Protein AF-A0A5R8MC84-F1 (afdb_monomer)

InterPro domains:
  IPR007759 ASXL, HARE-HTH domain [PF05066] (4-51)
  IPR007759 ASXL, HARE-HTH domain [PS51913] (2-51)

Foldseek 3Di:
DDLLVVQLVVQCVVVVDDDDLVVSQVVCVVVVSDDDPDPCSSVVSVVVVVD

Organism: NCBI:txid1882343

pLDDT: mean 82.58, std 7.79, range [55.25, 90.12]

Secondary structure (DSSP, 8-state):
--HHHHHHHHHHHHH-S---HHHHHHHHHHTTS----SS-HHHHHHHHHH-

Mean predicted aligned error: 4.71 Å

Radius of gyration: 9.72 Å; Cα contacts (8 Å, |Δi|>4): 38; chains: 1; bounding box: 18×20×26 Å

Structure (mmCIF, N/CA/C/O backbone):
data_AF-A0A5R8MC84-F1
#
_entry.id   AF-A0A5R8MC84-F1
#
loop_
_atom_site.group_PDB
_atom_site.id
_atom_site.type_symbol
_atom_site.label_atom_id
_atom_site.label_alt_id
_atom_site.label_comp_id
_atom_site.label_asym_id
_atom_site.label_entity_id
_atom_site.label_seq_id
_atom_site.pdbx_PDB_ins_code
_atom_site.Cartn_x
_atom_site.Cartn_y
_atom_site.Cartn_z
_atom_site.occupancy
_atom_site.B_iso_or_equiv
_atom_site.auth_seq_id
_atom_site.auth_comp_id
_atom_site.auth_asym_id
_atom_site.auth_atom_id
_atom_site.pdbx_PDB_model_num
ATOM 1 N N . MET A 1 1 ? -7.188 16.426 -4.473 1.00 55.25 1 MET A N 1
ATOM 2 C CA . MET A 1 1 ? -6.952 15.236 -3.627 1.00 55.25 1 MET A CA 1
ATOM 3 C C . MET A 1 1 ? -6.425 14.135 -4.534 1.00 55.25 1 MET A C 1
ATOM 5 O O . MET A 1 1 ? -7.092 13.826 -5.513 1.00 55.25 1 MET A O 1
ATOM 9 N N . ASN A 1 2 ? -5.204 13.639 -4.309 1.00 72.19 2 ASN A N 1
ATOM 10 C CA . ASN A 1 2 ? -4.573 12.696 -5.239 1.00 72.19 2 ASN A CA 1
ATOM 11 C C . ASN A 1 2 ? -5.231 11.320 -5.131 1.00 72.19 2 ASN A C 1
ATOM 13 O O . ASN A 1 2 ? -5.328 10.760 -4.039 1.00 72.19 2 ASN A O 1
ATOM 17 N N . LYS A 1 3 ? -5.658 10.783 -6.281 1.00 80.00 3 LYS A N 1
ATOM 18 C CA . LYS A 1 3 ? -6.353 9.491 -6.420 1.00 80.00 3 LYS A CA 1
ATOM 19 C C . LYS A 1 3 ? -5.611 8.371 -5.676 1.00 80.00 3 LYS A C 1
ATOM 21 O O . LYS A 1 3 ? -6.231 7.607 -4.955 1.00 80.00 3 LYS A O 1
ATOM 26 N N . PHE A 1 4 ? -4.276 8.386 -5.729 1.00 82.75 4 PHE A N 1
ATOM 27 C CA . PHE A 1 4 ? -3.398 7.467 -4.997 1.00 82.75 4 PHE A CA 1
ATOM 28 C C . PHE A 1 4 ? -3.599 7.492 -3.476 1.00 82.75 4 PHE A C 1
ATOM 30 O O . PHE A 1 4 ? -3.840 6.441 -2.891 1.00 82.75 4 PHE A O 1
ATOM 37 N N . LYS A 1 5 ? -3.549 8.669 -2.832 1.00 83.19 5 LYS A N 1
ATOM 38 C CA . LYS A 1 5 ? -3.750 8.793 -1.375 1.00 83.19 5 LYS A CA 1
ATOM 39 C C . LYS A 1 5 ? -5.159 8.351 -0.978 1.00 83.19 5 LYS A C 1
ATOM 41 O O . LYS A 1 5 ? -5.317 7.633 0.001 1.00 83.19 5 LYS A O 1
ATOM 46 N N . SER A 1 6 ? -6.180 8.732 -1.745 1.00 87.62 6 SER A N 1
ATOM 47 C CA . SER A 1 6 ? -7.568 8.347 -1.454 1.00 87.62 6 SER A CA 1
ATOM 48 C C . SER A 1 6 ? -7.798 6.840 -1.570 1.00 87.62 6 SER A C 1
ATOM 50 O O . SER A 1 6 ? -8.410 6.256 -0.676 1.00 87.62 6 SER A O 1
ATOM 52 N N . SER A 1 7 ? -7.275 6.205 -2.620 1.00 88.38 7 SER A N 1
ATOM 53 C CA . SER A 1 7 ? -7.358 4.753 -2.784 1.00 88.38 7 SER A CA 1
ATOM 54 C C . SER A 1 7 ? -6.551 4.035 -1.705 1.00 88.38 7 SER A C 1
ATOM 56 O O . SER A 1 7 ? -7.060 3.097 -1.103 1.00 88.38 7 SER A O 1
ATOM 58 N N . ALA A 1 8 ? -5.358 4.534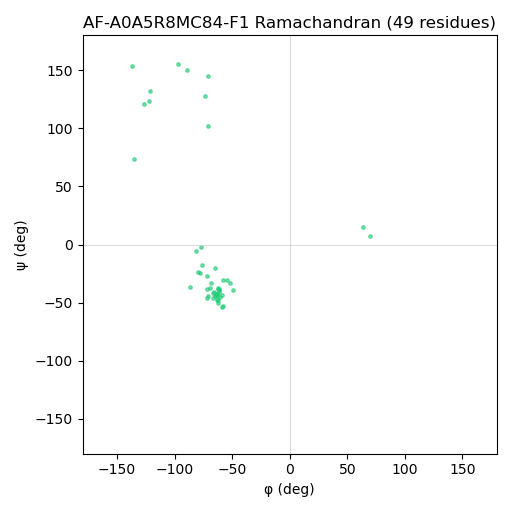 -1.363 1.00 86.00 8 ALA A N 1
ATOM 59 C CA . ALA A 1 8 ? -4.540 3.970 -0.294 1.00 86.00 8 ALA A CA 1
ATOM 60 C C . ALA A 1 8 ? -5.233 4.008 1.072 1.00 86.00 8 ALA A C 1
ATOM 62 O O . ALA A 1 8 ? -5.274 3.003 1.772 1.00 86.00 8 ALA A O 1
ATOM 63 N N . ILE A 1 9 ? -5.843 5.142 1.424 1.00 88.06 9 ILE A N 1
ATOM 64 C CA . ILE A 1 9 ? -6.621 5.283 2.660 1.00 88.06 9 ILE A CA 1
ATOM 65 C C . ILE A 1 9 ? -7.809 4.320 2.663 1.00 88.06 9 ILE A C 1
ATOM 67 O O . ILE A 1 9 ? -8.134 3.759 3.705 1.00 88.06 9 ILE A O 1
ATOM 71 N N . LYS A 1 10 ? -8.469 4.128 1.516 1.00 90.12 10 LYS A N 1
ATOM 72 C CA . LYS A 1 10 ? -9.607 3.215 1.420 1.00 90.12 10 LYS A CA 1
ATOM 73 C C . LYS A 1 10 ? -9.183 1.762 1.623 1.00 90.12 10 LYS A C 1
ATOM 75 O O . LYS A 1 10 ? -9.808 1.092 2.429 1.00 90.12 10 LYS A O 1
ATOM 80 N N . ILE A 1 11 ? -8.101 1.327 0.978 1.00 90.06 11 ILE A N 1
ATOM 81 C CA . ILE A 1 11 ? -7.545 -0.020 1.156 1.00 90.06 11 ILE A CA 1
ATOM 82 C C . ILE A 1 11 ? -7.056 -0.242 2.590 1.00 90.06 11 ILE A C 1
ATOM 84 O O . ILE A 1 11 ? -7.370 -1.261 3.185 1.00 90.06 11 ILE A O 1
ATOM 88 N N . LEU A 1 12 ? -6.348 0.722 3.186 1.00 88.88 12 LEU A N 1
ATOM 89 C CA . LEU A 1 12 ? -5.904 0.623 4.582 1.00 88.88 12 LEU A CA 1
ATOM 90 C C . LEU A 1 12 ? -7.081 0.550 5.563 1.00 88.88 12 LEU A C 1
ATOM 92 O O . LEU A 1 12 ? -7.022 -0.183 6.545 1.00 88.88 12 LEU A O 1
ATOM 96 N N . LYS A 1 13 ? -8.163 1.293 5.301 1.00 90.12 13 LYS A N 1
ATOM 97 C CA . LYS A 1 13 ? -9.390 1.214 6.105 1.00 90.12 13 LYS A CA 1
ATOM 98 C C . LYS A 1 13 ? -10.128 -0.108 5.933 1.00 90.12 13 LYS A C 1
ATOM 100 O O . LYS A 1 13 ? -10.703 -0.580 6.903 1.00 90.12 13 LYS A O 1
ATOM 105 N N . ASP A 1 14 ? -10.144 -0.646 4.720 1.00 88.50 14 ASP A N 1
ATOM 106 C CA . ASP A 1 14 ? -10.804 -1.911 4.395 1.00 88.50 14 ASP A CA 1
ATOM 107 C C . ASP A 1 14 ? -10.047 -3.102 4.994 1.00 88.50 14 ASP A C 1
ATOM 109 O O . ASP A 1 14 ? -10.639 -3.946 5.658 1.00 88.50 14 ASP A O 1
ATOM 113 N N . SER A 1 15 ? -8.718 -3.099 4.861 1.00 87.56 15 SER A N 1
ATOM 114 C CA . SER A 1 15 ? -7.850 -4.138 5.413 1.00 87.56 15 SER A CA 1
ATOM 115 C C . SER A 1 15 ? -7.7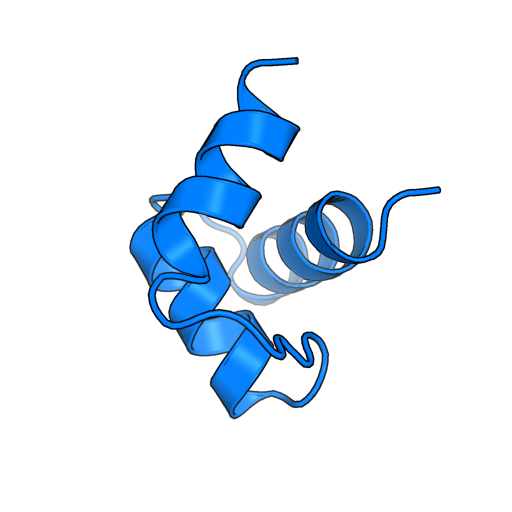34 -4.066 6.937 1.00 87.56 15 SER A C 1
ATOM 117 O O . SER A 1 15 ? -7.468 -5.077 7.574 1.00 87.56 15 SER A O 1
ATOM 119 N N . GLY A 1 16 ? -7.900 -2.883 7.541 1.00 88.12 16 GLY A N 1
ATOM 120 C CA . GLY A 1 16 ? -7.810 -2.697 8.994 1.00 88.12 16 GLY A CA 1
ATOM 121 C C . GLY A 1 16 ? -6.396 -2.848 9.573 1.00 88.12 16 GLY A C 1
ATOM 122 O O . GLY A 1 16 ? -6.229 -2.813 10.791 1.00 88.12 16 GLY A O 1
ATOM 123 N N . GLU A 1 17 ? -5.378 -2.977 8.722 1.00 85.31 17 GLU A N 1
ATOM 124 C CA . GLU A 1 17 ? -3.987 -3.217 9.099 1.00 85.31 17 GLU A CA 1
ATOM 125 C C . GLU A 1 17 ? -3.014 -2.354 8.274 1.00 85.31 17 GLU A C 1
ATOM 127 O O . GLU A 1 17 ? -3.335 -1.927 7.157 1.00 85.31 17 GLU A O 1
ATOM 132 N N . PRO A 1 18 ? -1.821 -2.040 8.816 1.00 84.62 18 PRO A N 1
ATOM 133 C CA . PRO A 1 18 ? -0.809 -1.287 8.089 1.00 84.62 18 PRO A CA 1
ATOM 134 C C . PRO A 1 18 ? -0.201 -2.147 6.975 1.00 84.62 18 PRO A C 1
ATOM 136 O O . PRO A 1 18 ? 0.668 -2.983 7.208 1.00 84.62 18 PRO A O 1
ATOM 139 N N . LEU A 1 19 ? -0.639 -1.899 5.744 1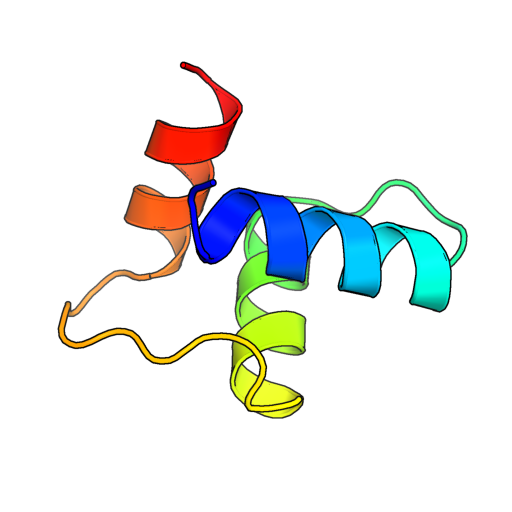.00 88.00 19 LEU A N 1
ATOM 140 C CA . LEU A 1 19 ? -0.128 -2.565 4.551 1.00 88.00 19 LEU A CA 1
ATOM 141 C C . LEU A 1 19 ? 1.065 -1.823 3.944 1.00 88.00 19 LEU A C 1
ATOM 143 O O . LEU A 1 19 ? 1.176 -0.596 3.995 1.00 88.00 19 LEU A O 1
ATOM 147 N N . HIS A 1 20 ? 1.948 -2.577 3.295 1.00 88.69 20 HIS A N 1
ATOM 148 C CA . HIS A 1 20 ? 3.035 -2.003 2.511 1.00 88.69 20 HIS A CA 1
ATOM 149 C C . HIS A 1 20 ? 2.486 -1.348 1.232 1.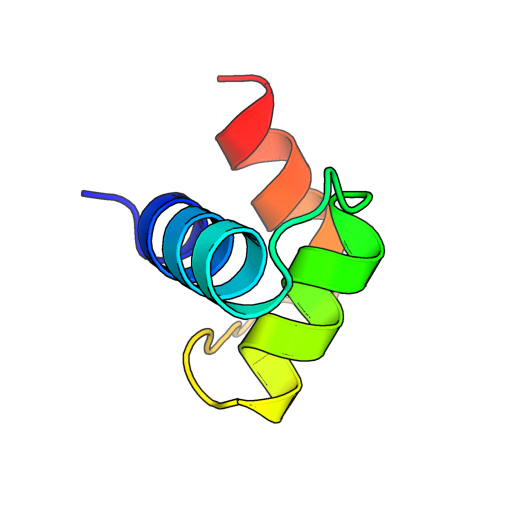00 88.69 20 HIS A C 1
ATOM 151 O O . HIS A 1 20 ? 1.554 -1.865 0.618 1.00 88.69 20 HIS A O 1
ATOM 157 N N . TYR A 1 21 ? 3.085 -0.243 0.771 1.00 85.19 21 TYR A N 1
ATOM 158 C CA . TYR A 1 21 ? 2.579 0.523 -0.383 1.00 85.19 21 TYR A CA 1
ATOM 159 C C . TYR A 1 21 ? 2.388 -0.321 -1.654 1.00 85.19 21 TYR A C 1
ATOM 161 O O . TYR A 1 21 ? 1.499 -0.037 -2.454 1.00 85.19 21 TYR A O 1
ATOM 169 N N . LYS A 1 22 ? 3.199 -1.370 -1.839 1.00 87.38 22 LYS A N 1
ATOM 170 C CA . LYS A 1 22 ? 3.054 -2.322 -2.950 1.00 87.38 22 LYS A CA 1
ATOM 171 C C . LYS A 1 22 ? 1.732 -3.079 -2.894 1.00 87.38 22 LYS A C 1
ATOM 173 O O . LYS A 1 22 ? 1.014 -3.105 -3.888 1.00 87.38 22 LYS A O 1
ATOM 178 N N . GLU A 1 23 ? 1.389 -3.606 -1.724 1.00 89.44 23 GLU A N 1
ATOM 179 C CA . GLU A 1 23 ? 0.132 -4.324 -1.507 1.00 89.44 23 GLU A CA 1
ATOM 180 C C . GLU A 1 23 ? -1.053 -3.379 -1.640 1.00 89.44 23 GLU A C 1
ATOM 182 O O . GLU A 1 23 ? -2.012 -3.685 -2.337 1.00 89.44 23 GLU A O 1
ATOM 187 N N . ILE A 1 24 ? -0.943 -2.170 -1.087 1.00 88.69 24 ILE A N 1
ATOM 188 C CA . ILE A 1 24 ? -1.965 -1.134 -1.251 1.00 88.69 24 ILE A CA 1
ATOM 189 C C . ILE A 1 24 ? -2.181 -0.807 -2.733 1.00 88.69 24 ILE A C 1
ATOM 191 O O . ILE A 1 24 ? -3.319 -0.679 -3.178 1.00 88.69 24 ILE A O 1
ATOM 195 N N . THR A 1 25 ? -1.101 -0.679 -3.508 1.00 88.12 25 THR A N 1
ATOM 196 C CA . THR A 1 25 ? -1.171 -0.418 -4.952 1.00 88.12 25 THR A CA 1
ATOM 197 C C . THR A 1 25 ? -1.868 -1.554 -5.673 1.00 88.12 25 THR A C 1
AT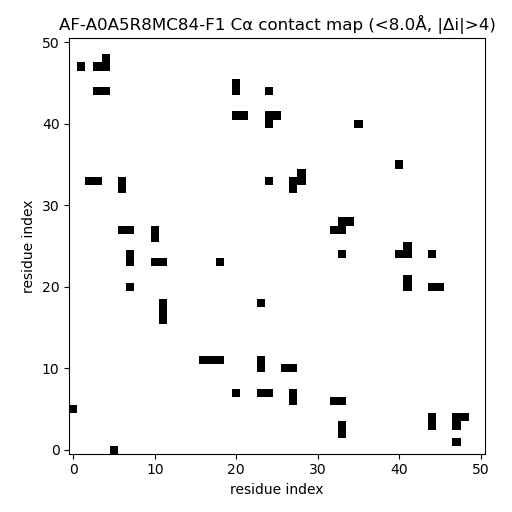OM 199 O O . THR A 1 25 ? -2.767 -1.308 -6.473 1.00 88.12 25 THR A O 1
ATOM 202 N N . ARG A 1 26 ? -1.469 -2.788 -5.373 1.00 87.75 26 ARG A N 1
ATOM 203 C CA . ARG A 1 26 ? -2.025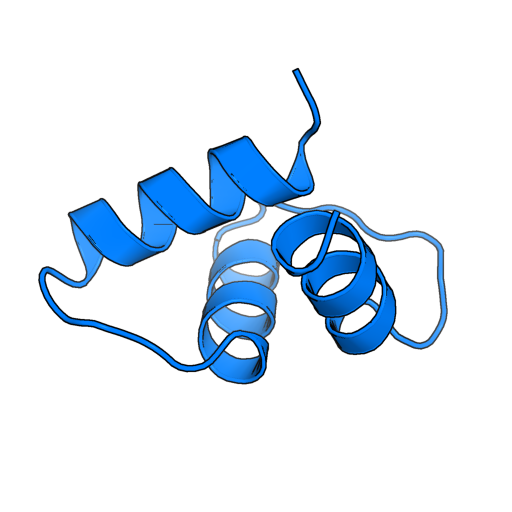 -3.985 -5.984 1.00 87.75 26 ARG A CA 1
ATOM 204 C C . A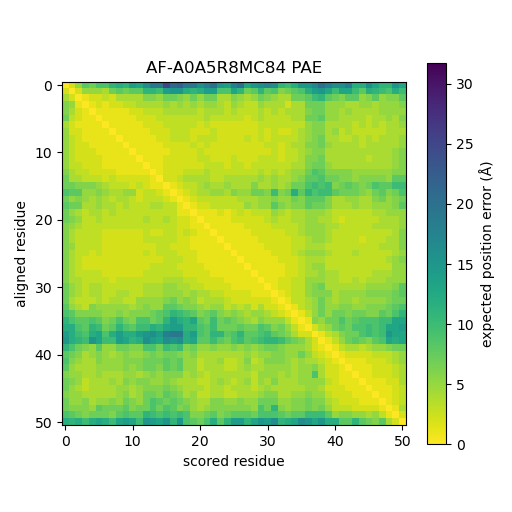RG A 1 26 ? -3.516 -4.127 -5.675 1.00 87.75 26 ARG A C 1
ATOM 206 O O . ARG A 1 26 ? -4.309 -4.208 -6.604 1.00 87.75 26 ARG A O 1
ATOM 213 N N . LEU A 1 27 ? -3.903 -4.028 -4.406 1.00 89.56 27 LEU A N 1
ATOM 214 C CA . LEU A 1 27 ? -5.300 -4.069 -3.970 1.00 89.56 27 LEU A CA 1
ATOM 215 C C . LEU A 1 27 ? -6.118 -2.916 -4.558 1.00 89.56 27 LEU A C 1
ATOM 217 O O . LEU A 1 27 ? -7.259 -3.112 -4.956 1.00 89.56 27 LEU A O 1
ATOM 221 N N . ALA A 1 28 ? -5.548 -1.714 -4.666 1.00 89.00 28 ALA A N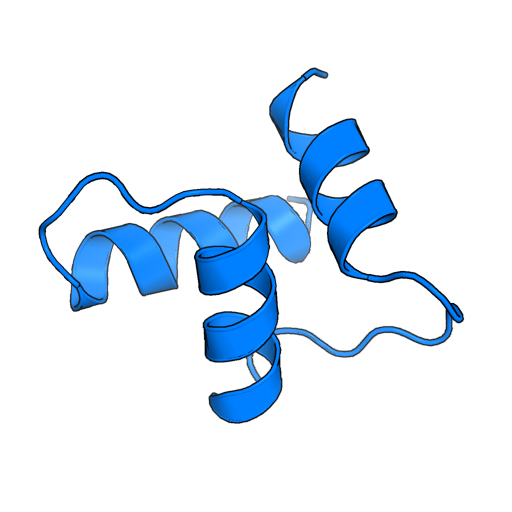 1
ATOM 222 C CA . ALA A 1 28 ? -6.239 -0.580 -5.270 1.00 89.00 28 ALA A CA 1
ATOM 223 C C . ALA A 1 28 ? -6.462 -0.754 -6.784 1.00 89.00 28 ALA A C 1
ATOM 225 O O . ALA A 1 28 ? -7.477 -0.280 -7.294 1.00 89.00 28 ALA A O 1
ATOM 226 N N . LEU A 1 29 ? -5.543 -1.420 -7.490 1.00 87.06 29 LEU A N 1
ATOM 227 C CA . LEU A 1 29 ? -5.702 -1.799 -8.898 1.00 87.06 29 LEU A CA 1
ATOM 228 C C . LEU A 1 29 ? -6.733 -2.925 -9.054 1.00 87.06 29 LEU A C 1
ATOM 230 O O . LEU A 1 29 ? -7.628 -2.810 -9.885 1.00 87.06 29 LEU A O 1
ATOM 234 N N . GLU A 1 30 ? -6.653 -3.973 -8.227 1.00 86.75 30 GLU A N 1
ATOM 235 C CA . GLU A 1 30 ? -7.606 -5.095 -8.237 1.00 86.75 30 GLU A CA 1
ATOM 236 C C . GLU A 1 30 ? -9.031 -4.632 -7.894 1.00 86.75 30 GLU A C 1
ATOM 238 O O . GLU A 1 30 ? -9.995 -5.057 -8.526 1.00 86.75 30 GLU A O 1
ATOM 243 N N . ALA A 1 31 ? -9.171 -3.687 -6.964 1.00 84.81 31 ALA A N 1
ATOM 244 C CA . ALA A 1 31 ? -10.448 -3.073 -6.611 1.00 84.81 31 ALA A CA 1
ATOM 245 C C . ALA A 1 31 ? -10.937 -2.021 -7.630 1.00 84.81 31 ALA A C 1
ATOM 247 O O . ALA A 1 31 ? -11.989 -1.414 -7.422 1.00 84.81 31 ALA A O 1
ATOM 248 N N . GLY A 1 32 ? -10.172 -1.734 -8.694 1.00 86.25 32 GLY A N 1
ATOM 249 C CA . GLY A 1 32 ? -10.498 -0.702 -9.689 1.00 86.25 32 GLY A CA 1
ATOM 250 C C . GLY A 1 32 ? -10.544 0.727 -9.125 1.00 86.25 32 GLY A C 1
ATOM 251 O O . GLY A 1 32 ? -11.072 1.642 -9.757 1.00 86.25 32 GLY A O 1
ATOM 252 N N . LEU A 1 33 ? -10.009 0.938 -7.919 1.00 83.69 33 LEU A N 1
ATOM 253 C CA . LEU A 1 33 ? -9.935 2.239 -7.249 1.00 83.69 33 LEU A CA 1
ATOM 254 C C . LEU A 1 33 ? -8.810 3.103 -7.819 1.00 83.69 33 LEU A C 1
ATOM 256 O O . LEU A 1 33 ? -8.821 4.331 -7.687 1.00 83.69 33 LEU A O 1
ATOM 260 N N . LEU A 1 34 ? -7.805 2.462 -8.403 1.00 81.69 34 LEU A N 1
ATOM 261 C CA . LEU A 1 34 ? -6.667 3.096 -9.031 1.00 81.69 34 LEU A CA 1
ATOM 262 C C . LEU A 1 34 ? -6.615 2.669 -10.494 1.00 81.69 34 LEU A C 1
ATOM 264 O O . LEU A 1 34 ? -6.690 1.486 -10.797 1.00 81.69 34 LEU A O 1
ATOM 268 N N . ASP A 1 35 ? -6.454 3.641 -11.382 1.00 72.31 35 ASP A N 1
ATOM 269 C CA . ASP A 1 35 ? -6.150 3.400 -12.787 1.00 72.31 35 ASP A CA 1
ATOM 270 C C . ASP A 1 35 ? -4.841 4.120 -13.086 1.00 72.31 35 ASP A C 1
ATOM 272 O O . ASP A 1 35 ? -4.693 5.311 -12.780 1.00 72.31 35 ASP A O 1
ATOM 276 N N . THR A 1 36 ? -3.856 3.380 -13.583 1.00 73.44 36 THR A N 1
ATOM 277 C CA . THR A 1 36 ? -2.512 3.904 -13.808 1.00 73.44 36 THR A CA 1
ATOM 278 C C . THR A 1 36 ? -2.094 3.653 -15.238 1.00 73.44 36 THR A C 1
ATOM 280 O O . THR A 1 36 ? -1.976 2.513 -15.672 1.00 73.44 36 THR A O 1
ATOM 283 N N . ASN A 1 37 ? -1.785 4.733 -15.948 1.00 67.19 37 ASN A N 1
ATOM 284 C CA . ASN A 1 37 ? -1.309 4.676 -17.328 1.00 67.19 37 ASN A CA 1
ATOM 285 C C . ASN A 1 37 ? 0.205 4.370 -17.433 1.00 67.19 37 ASN A C 1
ATOM 287 O O . ASN A 1 37 ? 0.747 4.235 -18.525 1.00 67.19 37 ASN A O 1
ATOM 291 N N . GLY A 1 38 ? 0.912 4.310 -16.297 1.00 64.12 38 GLY A N 1
ATOM 292 C CA . GLY A 1 38 ? 2.359 4.109 -16.225 1.00 64.12 38 GLY A CA 1
ATOM 293 C C . GLY A 1 38 ? 2.758 2.655 -15.972 1.00 64.12 38 GLY A C 1
ATOM 294 O O . GLY A 1 38 ? 2.019 1.892 -15.359 1.00 64.12 38 GLY A O 1
ATOM 295 N N . LYS A 1 39 ? 3.979 2.289 -16.384 1.00 70.06 39 LYS A N 1
ATOM 296 C CA . LYS A 1 39 ? 4.535 0.932 -16.221 1.00 70.06 39 LYS A CA 1
ATOM 297 C C . LYS A 1 39 ? 4.760 0.507 -14.757 1.00 70.06 39 LYS A C 1
ATOM 299 O O . LYS A 1 39 ? 4.881 -0.686 -14.506 1.00 70.06 39 LYS A O 1
ATOM 304 N N . THR A 1 40 ? 4.848 1.450 -13.811 1.00 80.00 40 THR A N 1
ATOM 305 C CA . THR A 1 40 ? 5.195 1.192 -12.395 1.00 80.00 40 THR A CA 1
ATOM 306 C C . THR A 1 40 ? 4.290 1.958 -11.412 1.00 80.00 40 THR A C 1
ATOM 308 O O . THR A 1 40 ? 4.723 2.919 -10.766 1.00 80.00 40 THR A O 1
ATOM 311 N N . PRO A 1 41 ? 3.026 1.531 -11.244 1.00 79.56 41 PRO A N 1
ATOM 312 C CA . PRO A 1 41 ? 2.074 2.162 -10.321 1.00 79.56 41 PRO A CA 1
ATOM 313 C C . PRO A 1 41 ? 2.553 2.201 -8.864 1.00 79.56 41 PRO A C 1
ATOM 315 O O . PRO A 1 41 ? 2.257 3.150 -8.139 1.00 79.56 41 PRO A O 1
ATOM 318 N N . GLU A 1 42 ? 3.352 1.213 -8.458 1.00 82.69 42 GLU A N 1
ATOM 319 C CA . GLU A 1 42 ? 3.934 1.100 -7.116 1.00 82.69 42 GLU A CA 1
ATOM 320 C C . GLU A 1 42 ? 4.853 2.288 -6.799 1.00 82.69 42 GLU A C 1
ATOM 322 O O . GLU A 1 42 ? 4.845 2.831 -5.696 1.00 82.69 42 GLU A O 1
ATOM 327 N N . SER A 1 43 ? 5.642 2.711 -7.792 1.00 82.88 43 SER A N 1
ATOM 328 C CA . SER A 1 43 ? 6.600 3.807 -7.658 1.00 82.88 43 SER A CA 1
ATOM 329 C C . SER A 1 43 ? 5.878 5.151 -7.574 1.00 82.88 43 SER A C 1
ATOM 331 O O . SER A 1 43 ? 6.238 5.994 -6.754 1.00 82.88 43 SER A O 1
ATOM 333 N N . SER A 1 44 ? 4.800 5.322 -8.349 1.00 82.94 44 SER A N 1
ATOM 334 C CA . SER A 1 44 ? 3.919 6.487 -8.239 1.00 82.94 44 SER A CA 1
ATOM 335 C C . SER A 1 44 ? 3.213 6.543 -6.887 1.00 82.94 44 SER A C 1
ATOM 337 O O . SER A 1 44 ? 3.167 7.611 -6.282 1.00 82.94 44 SER A O 1
ATOM 339 N N . MET A 1 45 ? 2.702 5.416 -6.379 1.00 84.06 45 MET A N 1
ATOM 340 C CA . MET A 1 45 ? 2.088 5.381 -5.051 1.00 84.06 45 MET A CA 1
ATOM 341 C C . MET A 1 45 ? 3.109 5.707 -3.959 1.00 84.06 45 MET A C 1
ATOM 343 O O . MET A 1 45 ? 2.807 6.508 -3.078 1.00 84.06 45 MET A O 1
ATOM 347 N N . ASN A 1 46 ? 4.326 5.165 -4.051 1.00 84.00 46 ASN A N 1
ATOM 348 C CA . ASN A 1 46 ? 5.399 5.513 -3.129 1.00 84.00 46 ASN A CA 1
ATOM 349 C C . ASN A 1 46 ? 5.694 7.016 -3.185 1.00 84.00 46 ASN A C 1
ATOM 351 O O . ASN A 1 46 ? 5.556 7.678 -2.167 1.00 84.00 46 ASN A O 1
ATOM 355 N N . ALA A 1 47 ? 5.966 7.585 -4.366 1.00 82.38 47 ALA A N 1
ATOM 356 C CA . ALA A 1 47 ? 6.232 9.018 -4.549 1.00 82.38 47 ALA A CA 1
ATO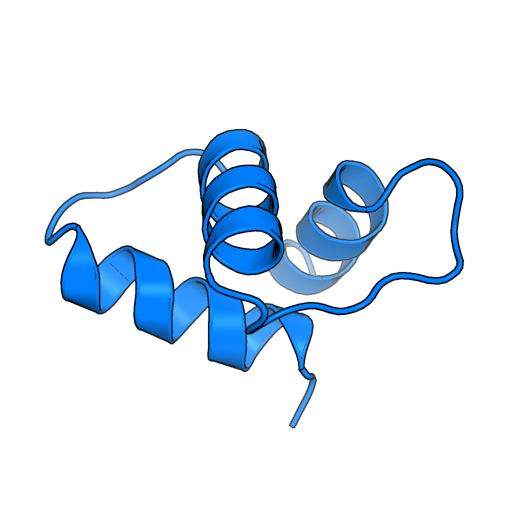M 357 C C . ALA A 1 47 ? 5.147 9.929 -3.940 1.00 82.38 47 ALA A C 1
ATOM 359 O O . ALA A 1 47 ? 5.445 11.009 -3.445 1.00 82.38 47 ALA A O 1
ATOM 360 N N . GLN A 1 48 ? 3.893 9.474 -3.948 1.00 81.69 48 GLN A N 1
ATOM 361 C CA . GLN A 1 48 ? 2.729 10.160 -3.384 1.00 81.69 48 GLN A CA 1
ATOM 362 C C . GLN A 1 48 ? 2.590 10.019 -1.858 1.00 81.69 48 GLN A C 1
ATOM 364 O O . GLN A 1 48 ? 1.913 10.835 -1.233 1.00 81.69 48 GLN A O 1
ATOM 369 N N . LEU A 1 49 ? 3.172 8.971 -1.270 1.00 76.75 49 LEU A N 1
ATOM 370 C CA . LEU A 1 49 ? 3.175 8.699 0.170 1.00 76.75 49 LEU A CA 1
ATOM 371 C C . LEU A 1 49 ? 4.333 9.400 0.889 1.00 76.75 49 LEU A C 1
ATOM 373 O O . LEU A 1 49 ? 4.139 9.861 2.008 1.00 76.75 49 LEU A O 1
ATOM 377 N N . ILE A 1 50 ? 5.508 9.491 0.253 1.00 76.31 50 ILE A N 1
ATOM 378 C CA . ILE A 1 50 ? 6.688 10.197 0.796 1.00 76.31 50 ILE A CA 1
ATOM 379 C C . ILE A 1 50 ? 6.592 11.727 0.689 1.00 76.31 50 ILE A C 1
ATOM 381 O O . ILE A 1 50 ? 7.343 12.409 1.382 1.00 76.31 50 ILE A O 1
ATOM 385 N N . THR A 1 51 ? 5.700 12.260 -0.156 1.00 62.16 51 THR A N 1
ATOM 386 C CA . THR A 1 51 ? 5.469 13.708 -0.323 1.00 62.16 51 THR A CA 1
ATOM 387 C C . THR A 1 51 ? 4.223 14.218 0.397 1.00 62.16 51 THR A C 1
ATOM 389 O O . THR A 1 51 ? 4.263 15.410 0.759 1.00 62.16 51 THR A O 1
#

Nearest PDB structures (foldseek):
  4v8m-assembly1_AL  TM=4.832E-01  e=6.718E+00  Trypanosoma brucei brucei TREU927
  8br8-assembly1_SU  TM=4.461E-01  e=7.174E+00  Giardia lamblia ATCC 50803

Solvent-accessible surface area (backbone atoms only — not comparable to full-atom values): 3092 Å² total; per-residue (Å²): 132,60,61,59,60,56,29,38,51,50,48,38,63,71,68,72,48,96,67,56,62,56,57,36,41,50,51,21,43,76,69,65,58,45,86,69,96,59,98,54,56,46,58,54,44,43,60,62,69,81,103

Sequence (51 aa):
MNKFKSSAIKILKDSGEPLHYKEITRLALEAGLLDTNGKTPESSMNAQLIT